Protein AF-A0A533YRY3-F1 (afdb_monomer_lite)

Structure (mmCIF, N/CA/C/O backbone):
data_AF-A0A533YRY3-F1
#
_entry.id   AF-A0A533YRY3-F1
#
loop_
_atom_site.group_PDB
_atom_site.id
_atom_site.type_symbol
_atom_site.label_atom_id
_atom_site.label_alt_id
_atom_site.label_comp_id
_atom_site.label_asym_id
_atom_site.label_entity_id
_atom_site.label_seq_id
_atom_site.pdbx_PDB_ins_code
_atom_site.Cartn_x
_atom_site.Cartn_y
_atom_site.Cartn_z
_atom_site.occupancy
_atom_site.B_iso_or_equiv
_atom_site.auth_seq_id
_atom_site.auth_comp_id
_atom_site.auth_asym_id
_atom_site.auth_atom_id
_atom_site.pdbx_PDB_model_num
ATOM 1 N N . GLY A 1 1 ? -1.139 8.627 8.282 1.00 85.06 1 GLY A N 1
ATOM 2 C CA . GLY A 1 1 ? -2.265 9.580 8.354 1.00 85.06 1 GLY A CA 1
ATOM 3 C C . GLY A 1 1 ? -3.497 8.920 8.933 1.00 85.06 1 GLY A C 1
ATOM 4 O O . GLY A 1 1 ? -3.758 9.095 10.116 1.00 85.06 1 GLY A O 1
ATOM 5 N N . PHE A 1 2 ? -4.194 8.108 8.132 1.00 90.81 2 PHE A N 1
ATOM 6 C CA . PHE A 1 2 ? -5.428 7.427 8.544 1.00 90.81 2 PHE A CA 1
ATOM 7 C C . PHE A 1 2 ? -5.282 6.586 9.818 1.00 90.81 2 PHE A C 1
ATOM 9 O O . PHE A 1 2 ? -6.109 6.715 10.707 1.00 90.81 2 PHE A O 1
ATOM 16 N N . GLY A 1 3 ? -4.196 5.812 9.957 1.00 91.25 3 GLY A N 1
ATOM 17 C CA . GLY A 1 3 ? -3.947 5.011 11.163 1.00 91.25 3 GLY A CA 1
ATOM 18 C C . GLY A 1 3 ? -3.901 5.840 12.450 1.00 91.25 3 GLY A C 1
ATOM 19 O O . GLY A 1 3 ? -4.607 5.525 13.397 1.00 91.25 3 GLY A O 1
ATOM 20 N N . ILE A 1 4 ? -3.157 6.953 12.453 1.00 95.38 4 ILE A N 1
ATOM 21 C CA . ILE A 1 4 ? -3.058 7.851 13.616 1.00 95.38 4 ILE A CA 1
ATOM 22 C C . ILE A 1 4 ? -4.427 8.468 13.925 1.00 95.38 4 ILE A C 1
ATOM 24 O O . ILE A 1 4 ? -4.878 8.410 15.063 1.00 95.38 4 ILE A O 1
ATOM 28 N N . ALA A 1 5 ? -5.119 9.002 12.912 1.00 94.81 5 ALA A N 1
ATOM 29 C CA . ALA A 1 5 ? -6.438 9.608 13.092 1.00 94.81 5 ALA A CA 1
ATOM 30 C C . ALA A 1 5 ? -7.473 8.602 13.629 1.00 94.81 5 ALA A C 1
ATOM 32 O O . ALA A 1 5 ? -8.186 8.900 14.586 1.00 94.81 5 ALA A O 1
ATOM 33 N N . GLY A 1 6 ? -7.509 7.393 13.060 1.00 95.56 6 GLY A N 1
ATOM 34 C CA . GLY A 1 6 ? -8.367 6.303 13.516 1.00 95.56 6 GLY A CA 1
ATOM 35 C C . GLY A 1 6 ? -8.053 5.897 14.951 1.00 95.56 6 GLY A C 1
ATOM 36 O O . GLY A 1 6 ? -8.957 5.846 15.778 1.00 95.56 6 GLY A O 1
ATOM 37 N N . GLN A 1 7 ? -6.776 5.690 15.285 1.00 96.44 7 GLN A N 1
ATOM 38 C CA . GLN A 1 7 ? -6.348 5.357 16.647 1.00 96.44 7 GLN A CA 1
ATOM 39 C C . GLN A 1 7 ? -6.740 6.444 17.655 1.00 96.44 7 GLN A C 1
ATOM 41 O O . GLN A 1 7 ? -7.235 6.117 18.733 1.00 96.44 7 GLN A O 1
ATOM 46 N N . THR A 1 8 ? -6.582 7.727 17.310 1.00 96.81 8 THR A N 1
ATOM 47 C CA . THR A 1 8 ? -6.999 8.841 18.173 1.00 96.81 8 THR A CA 1
ATOM 48 C C . THR A 1 8 ? -8.514 8.864 18.379 1.00 96.81 8 THR A C 1
ATOM 50 O O . THR A 1 8 ? -8.959 8.906 19.524 1.00 96.81 8 THR A O 1
ATOM 53 N N . LEU A 1 9 ? -9.317 8.795 17.311 1.00 95.75 9 LEU A N 1
ATOM 54 C CA . LEU A 1 9 ? -10.784 8.846 17.403 1.00 95.75 9 LEU A CA 1
ATOM 55 C C . LEU A 1 9 ? -11.371 7.631 18.132 1.00 95.75 9 LEU A C 1
ATOM 57 O O . LEU A 1 9 ? -12.265 7.775 18.972 1.00 95.75 9 LEU A O 1
ATOM 61 N N . VAL A 1 10 ? -10.850 6.437 17.840 1.00 97.06 10 VAL A N 1
ATOM 62 C CA . VAL A 1 10 ? -11.225 5.190 18.518 1.00 97.06 10 VAL A CA 1
ATOM 63 C C . VAL A 1 10 ? -10.841 5.269 19.993 1.00 97.06 10 VAL A C 1
ATOM 65 O O . VAL A 1 10 ? -11.695 5.050 20.849 1.00 97.06 10 VAL A O 1
ATOM 68 N N . GLY A 1 11 ? -9.598 5.651 20.305 1.00 96.88 11 GLY A N 1
ATOM 69 C CA . GLY A 1 11 ? -9.107 5.772 21.679 1.00 96.88 11 GLY A CA 1
ATOM 70 C C . GLY A 1 11 ? -9.892 6.792 22.505 1.00 96.88 11 GLY A C 1
ATOM 71 O O . GLY A 1 11 ? -10.296 6.490 23.627 1.00 96.88 11 GLY A O 1
ATOM 72 N N . GLN A 1 12 ? -10.191 7.964 21.936 1.00 97.56 12 GLN A N 1
ATOM 73 C CA . GLN A 1 12 ? -11.032 8.975 22.584 1.00 97.56 12 GLN A CA 1
ATOM 74 C C . GLN A 1 12 ? -12.452 8.460 22.842 1.00 97.56 12 GLN A C 1
ATOM 76 O O . GLN A 1 12 ? -12.983 8.659 23.931 1.00 97.56 12 GLN A O 1
ATOM 81 N N . SER A 1 13 ? -13.059 7.771 21.873 1.00 97.06 13 SER A N 1
ATOM 82 C CA . SER A 1 13 ? -14.423 7.241 22.016 1.00 97.06 13 SER A CA 1
ATOM 83 C C . SER A 1 13 ? -14.499 6.127 23.062 1.00 97.06 13 SER A C 1
ATOM 85 O O . SER A 1 13 ? -15.427 6.102 23.867 1.00 97.06 13 SER A O 1
ATOM 87 N N . ILE A 1 14 ? -13.491 5.248 23.118 1.00 96.88 14 ILE A N 1
ATOM 88 C CA . ILE A 1 14 ? -13.363 4.245 24.187 1.00 96.88 14 ILE A CA 1
ATOM 89 C C . ILE A 1 14 ? -13.209 4.934 25.547 1.00 96.88 14 ILE A C 1
ATOM 91 O O . ILE A 1 14 ? -13.908 4.569 26.488 1.00 96.88 14 ILE A O 1
ATOM 95 N N . GLY A 1 15 ? -12.355 5.960 25.644 1.00 96.94 15 GLY A N 1
ATOM 96 C CA . GLY A 1 15 ? -12.151 6.724 26.879 1.00 96.94 15 GLY A CA 1
ATOM 97 C C . GLY A 1 15 ? -13.415 7.418 27.402 1.00 96.94 15 GLY A C 1
ATOM 98 O O . GLY A 1 15 ? -13.549 7.608 28.607 1.00 96.94 15 GLY A O 1
ATOM 99 N N . ARG A 1 16 ? -14.370 7.744 26.520 1.00 97.50 16 ARG A N 1
ATOM 100 C CA . ARG A 1 16 ? -15.693 8.291 26.877 1.00 97.50 16 ARG A CA 1
ATOM 101 C C . ARG A 1 16 ? -16.755 7.221 27.179 1.00 97.50 16 ARG A C 1
ATOM 103 O O . ARG A 1 16 ? -17.891 7.570 27.479 1.00 97.50 16 ARG A O 1
ATOM 110 N N . GLY A 1 17 ? -16.420 5.931 27.091 1.00 96.62 17 GLY A N 1
ATOM 111 C CA . GLY A 1 17 ? -17.376 4.825 27.251 1.00 96.62 17 GLY A CA 1
ATOM 112 C C . GLY A 1 17 ? -18.281 4.590 26.031 1.00 96.62 17 GLY A C 1
ATOM 113 O O . GLY A 1 17 ? -19.224 3.803 26.091 1.00 96.62 17 GLY A O 1
ATOM 114 N N . GLU A 1 18 ? -17.995 5.230 24.896 1.00 97.50 18 GLU A N 1
ATOM 115 C CA . GLU A 1 18 ? -18.813 5.203 23.679 1.00 97.50 18 GLU A CA 1
ATOM 116 C C . GLU A 1 18 ? -18.374 4.068 22.734 1.00 97.50 18 GLU A C 1
ATOM 118 O O . GLU A 1 18 ? -17.973 4.292 21.589 1.00 97.50 18 GLU A O 1
ATOM 123 N N . ALA A 1 19 ? -18.450 2.815 23.194 1.00 94.75 19 ALA A N 1
ATOM 124 C CA . ALA A 1 19 ? -17.919 1.653 22.461 1.00 94.75 19 ALA A CA 1
ATOM 125 C C . ALA A 1 19 ? -18.489 1.495 21.036 1.00 94.75 19 ALA A C 1
ATOM 127 O O . ALA A 1 19 ? -17.782 1.102 20.107 1.00 94.75 19 ALA A O 1
ATOM 128 N N . ARG A 1 20 ? -19.768 1.839 20.838 1.00 96.38 20 ARG A N 1
ATOM 129 C CA . ARG A 1 20 ? -20.406 1.781 19.516 1.00 96.38 20 ARG A CA 1
ATOM 130 C C . ARG A 1 20 ? -19.832 2.819 18.552 1.00 96.38 20 ARG A C 1
AT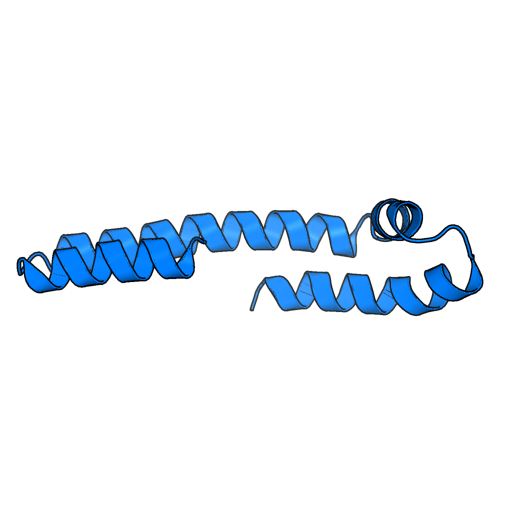OM 132 O O . ARG A 1 20 ? -19.641 2.510 17.381 1.00 96.38 20 ARG A O 1
ATOM 139 N N . LEU A 1 21 ? -19.511 4.013 19.050 1.00 95.75 21 LEU A N 1
ATOM 140 C CA . LEU A 1 21 ? -18.886 5.062 18.250 1.00 95.75 21 LEU A CA 1
ATOM 141 C C . LEU A 1 21 ? -17.438 4.700 17.901 1.00 95.75 21 LEU A C 1
ATOM 143 O O . LEU A 1 21 ? -17.026 4.868 16.756 1.00 95.75 21 LEU A O 1
ATOM 147 N N . ALA A 1 22 ? -16.702 4.121 18.854 1.00 96.50 22 ALA A N 1
ATOM 148 C CA . ALA A 1 22 ? -15.354 3.610 18.619 1.00 96.50 22 ALA A CA 1
ATOM 149 C C . ALA A 1 22 ? -15.325 2.578 17.478 1.00 96.50 22 ALA A C 1
ATOM 151 O O . ALA A 1 22 ? -14.500 2.680 16.572 1.00 96.50 22 ALA A O 1
ATOM 152 N N . HIS A 1 23 ? -16.265 1.628 17.474 1.00 96.44 23 HIS A N 1
ATOM 153 C CA . HIS A 1 23 ? -16.387 0.652 16.390 1.00 96.44 23 HIS A CA 1
ATOM 154 C C . HIS A 1 23 ? -16.663 1.325 15.037 1.00 96.44 23 HIS A C 1
ATOM 156 O O . HIS A 1 23 ? -15.999 1.013 14.049 1.00 96.44 23 HIS A O 1
ATOM 162 N N . SER A 1 24 ? -17.594 2.285 14.993 1.00 96.62 24 SER A N 1
ATOM 163 C CA . SER A 1 24 ? -17.895 3.034 13.768 1.00 96.62 24 SER A CA 1
ATOM 164 C C . SER A 1 24 ? -16.680 3.797 13.240 1.00 96.62 24 SER A C 1
ATOM 166 O O . SER A 1 24 ? -16.402 3.729 12.047 1.00 96.62 24 SER A O 1
ATOM 168 N N . TYR A 1 25 ? -15.911 4.473 14.099 1.00 96.62 25 TYR A N 1
ATOM 169 C CA . TYR A 1 25 ? -14.699 5.174 13.664 1.00 96.62 25 TYR A CA 1
ATOM 170 C C . TYR A 1 25 ? -13.615 4.231 13.152 1.00 96.62 25 TYR A C 1
ATOM 172 O O . TYR A 1 25 ? -12.974 4.542 12.145 1.00 96.62 25 TYR A O 1
ATOM 180 N N . GLY A 1 26 ? -13.430 3.077 13.796 1.00 95.38 26 GLY A N 1
ATOM 181 C CA . GLY A 1 26 ? -12.518 2.048 13.305 1.00 95.38 26 GLY A CA 1
ATOM 182 C C . GLY A 1 26 ? -12.921 1.563 11.912 1.00 95.38 26 GLY A C 1
ATOM 183 O O . GLY A 1 26 ? -12.097 1.556 10.997 1.00 95.38 26 GLY A O 1
ATOM 184 N N . PHE A 1 27 ? -14.203 1.240 11.731 1.00 96.12 27 PHE A N 1
ATOM 185 C CA . PHE A 1 27 ? -14.732 0.738 10.465 1.00 96.12 27 PHE A CA 1
ATOM 186 C C . PHE A 1 27 ? -14.670 1.775 9.337 1.00 96.12 27 PHE A C 1
ATOM 188 O O . PHE A 1 27 ? -14.195 1.473 8.245 1.0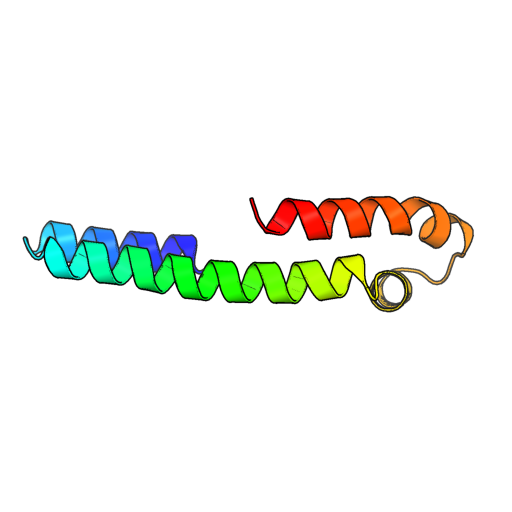0 96.12 27 PHE A O 1
ATOM 195 N N . GLU A 1 28 ? -15.099 3.010 9.594 1.00 95.94 28 GLU A N 1
ATOM 196 C CA . GLU A 1 28 ? -15.070 4.079 8.592 1.00 95.94 28 GLU A CA 1
ATOM 197 C C . GLU A 1 28 ? -13.636 4.439 8.191 1.00 95.94 28 GLU A C 1
ATOM 199 O O . GLU A 1 28 ? -13.350 4.600 7.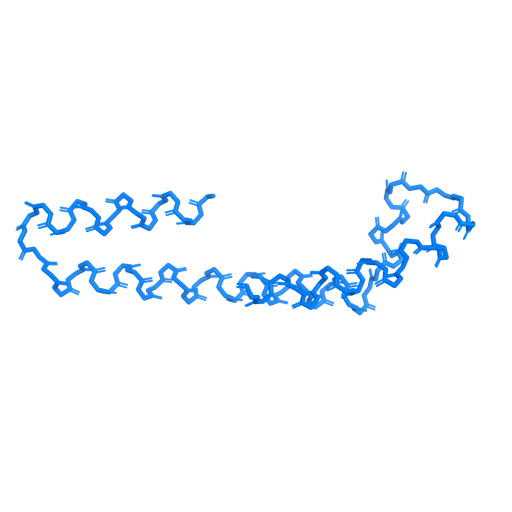003 1.00 95.94 28 GLU A O 1
ATOM 204 N N . THR A 1 29 ? -12.709 4.476 9.154 1.00 95.69 29 THR A N 1
ATOM 205 C CA . THR A 1 29 ? -11.287 4.700 8.854 1.00 95.69 29 THR A CA 1
ATOM 206 C C . THR A 1 29 ? -10.725 3.568 8.000 1.00 95.69 29 THR A C 1
ATOM 208 O O . THR A 1 29 ? -10.044 3.840 7.010 1.00 95.69 29 THR A O 1
ATOM 211 N N . ALA A 1 30 ? -11.024 2.311 8.343 1.00 94.12 30 ALA A N 1
ATOM 212 C CA . ALA A 1 30 ? -10.594 1.155 7.563 1.00 94.12 30 ALA A CA 1
ATOM 213 C C . ALA A 1 30 ? -11.151 1.215 6.135 1.00 94.12 30 ALA A C 1
ATOM 215 O O . ALA A 1 30 ? -10.379 1.138 5.186 1.00 94.12 30 ALA A O 1
ATOM 216 N N . LYS A 1 31 ? -12.455 1.472 5.970 1.00 94.94 31 LYS A N 1
ATOM 217 C CA . LYS A 1 31 ? -13.114 1.589 4.660 1.00 94.94 31 LYS A CA 1
ATOM 218 C C . LYS A 1 31 ? -12.454 2.646 3.773 1.00 94.94 31 LYS A C 1
ATOM 220 O O . LYS A 1 31 ? -12.104 2.356 2.632 1.00 94.94 31 LYS A O 1
ATOM 225 N N . VAL A 1 32 ? -12.265 3.861 4.292 1.00 95.12 32 VAL A N 1
ATOM 226 C CA . VAL A 1 32 ? -11.627 4.953 3.536 1.00 95.12 32 VAL A CA 1
ATOM 227 C C . VAL A 1 32 ? -10.179 4.603 3.190 1.00 95.12 32 VAL A C 1
ATOM 229 O O . VAL A 1 32 ? -9.752 4.826 2.058 1.00 95.12 32 VAL A O 1
ATOM 232 N N . THR A 1 33 ? -9.444 4.006 4.131 1.00 94.94 33 THR A N 1
ATOM 233 C CA . THR A 1 33 ? -8.055 3.580 3.907 1.00 94.94 33 THR A CA 1
ATOM 234 C C . THR A 1 33 ? -7.975 2.521 2.814 1.00 94.94 33 THR A C 1
ATOM 236 O O . THR A 1 33 ? -7.179 2.679 1.898 1.00 94.94 33 THR A O 1
ATOM 239 N N . THR A 1 34 ? -8.826 1.494 2.856 1.00 94.62 34 THR A N 1
ATOM 240 C CA . THR A 1 34 ? -8.872 0.425 1.850 1.00 94.62 34 THR A CA 1
ATOM 241 C C . THR A 1 34 ? -9.212 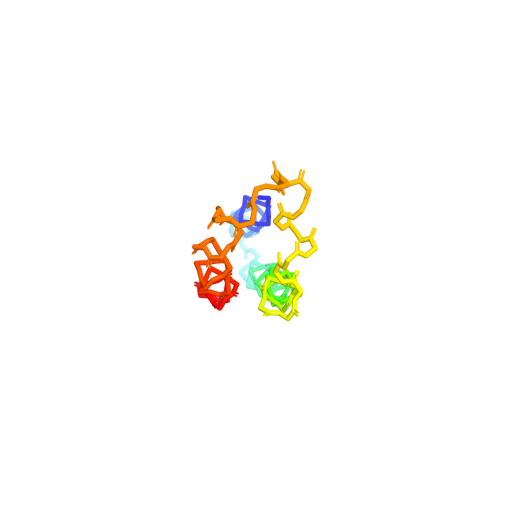0.960 0.462 1.00 94.62 34 THR A C 1
ATOM 243 O O . THR A 1 34 ? -8.559 0.598 -0.510 1.00 94.62 34 THR A O 1
ATOM 246 N N . ILE A 1 35 ? -10.198 1.857 0.345 1.00 95.31 35 ILE A N 1
ATOM 247 C CA . ILE A 1 35 ? -10.532 2.480 -0.947 1.00 95.31 35 ILE A CA 1
ATOM 248 C C . ILE A 1 35 ? -9.323 3.251 -1.491 1.00 95.31 35 ILE A C 1
ATOM 250 O O . ILE A 1 35 ? -8.994 3.142 -2.673 1.00 95.31 35 ILE A O 1
ATOM 254 N N . PHE A 1 36 ? -8.640 4.002 -0.626 1.00 95.00 36 PHE A N 1
ATOM 255 C CA . PHE A 1 36 ? -7.459 4.766 -1.007 1.00 95.00 36 PHE A CA 1
ATOM 256 C C . PHE A 1 36 ? -6.291 3.864 -1.430 1.00 95.00 36 P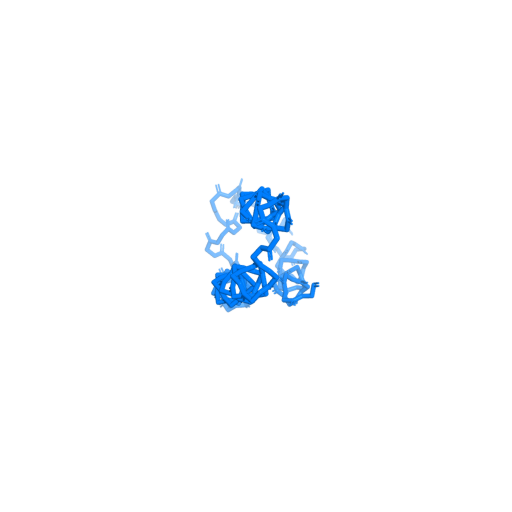HE A C 1
ATOM 258 O O . PHE A 1 36 ? -5.694 4.098 -2.480 1.00 95.00 36 PHE A O 1
ATOM 265 N N . THR A 1 37 ? -5.970 2.817 -0.664 1.00 95.00 37 THR A N 1
ATOM 266 C CA . THR A 1 37 ? -4.858 1.914 -0.994 1.00 95.00 37 THR A CA 1
ATOM 267 C C . THR A 1 37 ? -5.126 1.105 -2.255 1.00 95.00 37 THR A C 1
ATOM 269 O O . THR A 1 37 ? -4.212 0.957 -3.061 1.00 95.00 37 THR A O 1
ATOM 272 N N . ILE A 1 38 ? -6.367 0.668 -2.490 1.00 95.88 38 ILE A N 1
ATOM 273 C CA . ILE A 1 38 ? -6.760 0.027 -3.753 1.00 95.88 38 ILE A CA 1
ATOM 274 C C . ILE A 1 38 ? -6.571 0.992 -4.925 1.00 95.88 38 ILE A C 1
ATOM 276 O O . ILE A 1 38 ? -6.008 0.600 -5.943 1.00 95.88 38 ILE A O 1
ATOM 280 N N . ALA A 1 39 ? -6.994 2.254 -4.797 1.00 96.00 39 ALA A N 1
ATOM 281 C CA . ALA A 1 39 ? -6.840 3.232 -5.872 1.00 96.00 39 ALA A CA 1
ATOM 282 C C . ALA A 1 39 ? -5.363 3.444 -6.252 1.00 96.00 39 ALA A C 1
ATOM 284 O O . ALA A 1 39 ? -5.026 3.424 -7.435 1.00 96.00 39 ALA A O 1
ATOM 285 N N . ILE A 1 40 ? -4.472 3.585 -5.264 1.00 96.00 40 ILE A N 1
ATOM 286 C CA . ILE A 1 40 ? -3.028 3.714 -5.522 1.00 96.00 40 ILE A CA 1
ATOM 287 C C . ILE A 1 40 ? -2.437 2.405 -6.065 1.00 96.00 40 ILE A C 1
ATOM 289 O O . ILE A 1 40 ? -1.686 2.434 -7.040 1.00 96.00 40 ILE A O 1
ATOM 293 N N . GLY A 1 41 ? -2.822 1.259 -5.502 1.00 96.44 41 GLY A N 1
ATOM 294 C CA . GLY A 1 41 ? -2.372 -0.053 -5.963 1.00 96.44 41 GLY A CA 1
ATOM 295 C C . GLY A 1 41 ? -2.724 -0.304 -7.430 1.00 96.44 41 GLY A C 1
ATOM 296 O O . GLY A 1 41 ? -1.876 -0.748 -8.201 1.00 96.44 41 GLY A O 1
ATOM 297 N N . LEU A 1 42 ? -3.934 0.076 -7.857 1.00 96.81 42 LEU A N 1
ATOM 298 C CA . LEU A 1 42 ? -4.350 0.024 -9.261 1.00 96.81 42 LEU A CA 1
ATOM 299 C C . LEU A 1 42 ? -3.454 0.893 -10.153 1.00 96.81 42 LEU A C 1
ATOM 301 O O . LEU A 1 42 ? -3.031 0.436 -11.214 1.00 96.81 42 LEU A O 1
ATOM 305 N N . ILE A 1 43 ? -3.117 2.112 -9.724 1.00 96.44 43 ILE A N 1
ATOM 306 C CA . ILE A 1 43 ? -2.210 2.991 -10.480 1.00 96.44 43 ILE A CA 1
ATOM 307 C C . ILE A 1 43 ? -0.836 2.327 -10.646 1.00 96.44 43 ILE A C 1
ATOM 309 O O . ILE A 1 43 ? -0.302 2.300 -11.754 1.00 96.44 43 ILE A O 1
ATOM 313 N N . PHE A 1 44 ? -0.286 1.740 -9.582 1.00 96.56 44 PHE A N 1
ATOM 314 C CA . PHE A 1 44 ? 1.021 1.073 -9.624 1.00 96.56 44 PHE A CA 1
ATOM 315 C C . PHE A 1 44 ? 1.024 -0.196 -10.483 1.00 96.56 44 PHE A C 1
ATOM 317 O O . PHE A 1 44 ? 2.024 -0.493 -11.133 1.00 96.56 44 PHE A O 1
ATOM 324 N N . VAL A 1 45 ? -0.088 -0.932 -10.526 1.00 96.25 45 VAL A N 1
ATOM 325 C CA . VAL A 1 45 ? -0.207 -2.159 -11.326 1.00 96.25 45 VAL A CA 1
ATOM 326 C C . VAL A 1 45 ? -0.408 -1.853 -12.812 1.00 96.25 45 VAL A C 1
ATOM 328 O O . VAL A 1 45 ? 0.263 -2.457 -13.654 1.00 96.25 45 VAL A O 1
ATOM 331 N N . PHE A 1 46 ? -1.312 -0.925 -13.143 1.00 97.12 46 PHE A N 1
ATOM 332 C CA . PHE A 1 46 ? -1.732 -0.664 -14.526 1.00 97.12 46 PHE A CA 1
ATOM 333 C C . PHE A 1 46 ? -0.912 0.412 -15.237 1.00 97.12 46 PHE A C 1
ATOM 335 O O . PHE A 1 46 ? -0.803 0.370 -16.462 1.00 97.12 46 PHE A O 1
ATOM 342 N N . ILE A 1 47 ? -0.334 1.366 -14.503 1.00 96.44 47 ILE A N 1
ATOM 343 C CA . ILE A 1 47 ? 0.412 2.492 -15.082 1.00 96.44 47 ILE A CA 1
ATOM 344 C C . ILE A 1 47 ? 1.784 2.683 -14.391 1.00 96.44 47 ILE A C 1
ATOM 346 O O . ILE A 1 47 ? 2.134 3.803 -14.012 1.00 96.44 47 ILE A O 1
ATOM 350 N N . PRO A 1 48 ? 2.606 1.622 -14.227 1.00 96.12 48 PRO A N 1
ATOM 351 C CA . PRO A 1 48 ? 3.884 1.722 -13.519 1.00 96.12 48 PRO A CA 1
ATOM 352 C C . PRO A 1 48 ? 4.880 2.653 -14.221 1.00 96.12 48 PRO A C 1
ATOM 354 O O . PRO A 1 48 ? 5.583 3.413 -13.562 1.00 96.12 48 PRO A O 1
ATOM 357 N N . ASP A 1 49 ? 4.927 2.638 -15.555 1.00 95.94 49 ASP A N 1
ATOM 358 C CA . ASP A 1 49 ? 5.926 3.395 -16.320 1.00 95.94 49 ASP A CA 1
ATOM 359 C C . ASP A 1 49 ? 5.760 4.906 -16.176 1.00 95.94 49 ASP A C 1
ATOM 361 O O . ASP A 1 49 ? 6.752 5.614 -16.055 1.00 95.94 49 ASP A O 1
ATOM 365 N N . ALA A 1 50 ? 4.521 5.407 -16.130 1.00 96.00 50 ALA A N 1
ATOM 366 C CA . ALA A 1 50 ? 4.275 6.834 -15.927 1.00 96.00 50 ALA A CA 1
ATOM 367 C C . ALA A 1 50 ? 4.813 7.307 -14.570 1.00 96.00 50 ALA A C 1
ATOM 369 O O . ALA A 1 50 ? 5.343 8.409 -14.473 1.00 96.00 50 ALA A O 1
ATOM 370 N N . ILE A 1 51 ? 4.717 6.462 -13.537 1.00 96.31 51 ILE A N 1
ATOM 371 C CA . ILE A 1 51 ? 5.276 6.748 -12.212 1.00 96.31 51 ILE A CA 1
ATOM 372 C C . ILE A 1 51 ? 6.805 6.678 -12.246 1.00 96.31 51 ILE A C 1
ATOM 374 O O . ILE A 1 51 ? 7.477 7.568 -11.727 1.00 96.31 51 ILE A O 1
ATOM 378 N N . LEU A 1 52 ? 7.370 5.652 -12.886 1.00 97.00 52 LEU A N 1
ATOM 379 C CA . LEU A 1 52 ? 8.822 5.476 -12.978 1.00 97.00 52 LEU A CA 1
ATOM 380 C C . LEU A 1 52 ? 9.498 6.596 -13.777 1.00 97.00 52 LEU A C 1
ATOM 382 O O . LEU A 1 52 ? 10.579 7.037 -13.390 1.00 97.00 52 LEU A O 1
ATOM 386 N N . LEU A 1 53 ? 8.838 7.115 -14.814 1.00 96.81 53 LEU A N 1
ATOM 387 C CA . LEU A 1 53 ? 9.324 8.236 -15.623 1.00 96.81 53 LEU A CA 1
ATOM 388 C C . LEU A 1 53 ? 9.417 9.560 -14.850 1.00 96.81 53 LEU A C 1
ATOM 390 O O . LEU A 1 53 ? 10.190 10.431 -15.240 1.00 96.81 53 LEU A O 1
ATOM 394 N N . ILE A 1 54 ? 8.680 9.714 -13.742 1.00 96.25 54 ILE A N 1
ATOM 395 C CA . ILE A 1 54 ? 8.818 10.875 -12.843 1.00 96.25 54 ILE A CA 1
ATOM 396 C C . ILE A 1 54 ? 10.134 10.796 -12.051 1.00 96.25 54 ILE A C 1
ATOM 398 O O . ILE A 1 54 ? 10.681 11.823 -11.655 1.00 96.25 54 ILE A O 1
ATOM 402 N N . ILE A 1 55 ? 10.649 9.585 -11.817 1.00 94.88 55 ILE A N 1
ATOM 403 C CA . ILE A 1 55 ? 11.844 9.340 -10.998 1.00 94.88 55 ILE A CA 1
ATOM 404 C C . ILE A 1 55 ? 13.101 9.229 -11.866 1.00 94.88 55 ILE A C 1
ATOM 406 O O . ILE A 1 55 ? 14.165 9.709 -11.475 1.00 94.88 55 ILE A O 1
ATOM 410 N N . THR A 1 56 ? 13.011 8.573 -13.024 1.00 94.88 56 THR A N 1
ATOM 411 C CA . THR A 1 56 ? 14.169 8.300 -13.881 1.00 94.88 56 THR A CA 1
ATOM 412 C C . THR A 1 56 ? 13.792 8.191 -15.354 1.00 94.88 56 THR A C 1
ATOM 414 O O . THR A 1 56 ? 12.709 7.733 -15.701 1.00 94.88 56 THR A O 1
ATOM 417 N N . THR A 1 57 ? 14.726 8.561 -16.229 1.00 95.25 57 THR A N 1
ATOM 418 C CA . THR A 1 57 ? 14.617 8.393 -17.691 1.00 95.25 57 THR A CA 1
ATOM 419 C C . THR A 1 57 ? 15.504 7.251 -18.212 1.00 95.25 57 THR A C 1
ATOM 421 O O . THR A 1 57 ? 15.649 7.082 -19.416 1.00 95.25 57 THR A O 1
ATOM 424 N N . ASN A 1 58 ? 16.145 6.471 -17.330 1.00 97.12 58 ASN A N 1
ATOM 425 C CA . ASN A 1 58 ? 16.984 5.342 -17.742 1.00 97.12 58 ASN A CA 1
ATOM 426 C C . ASN A 1 58 ? 16.140 4.070 -17.950 1.00 97.12 58 ASN A C 1
ATOM 428 O O . ASN A 1 58 ? 15.627 3.487 -16.992 1.00 97.12 58 ASN A O 1
ATOM 432 N N . ASP A 1 59 ? 16.074 3.600 -19.195 1.00 95.44 59 ASP A N 1
ATOM 433 C CA . ASP A 1 59 ? 15.289 2.428 -19.604 1.00 95.44 59 ASP A CA 1
ATOM 434 C C . ASP A 1 59 ? 15.687 1.118 -18.910 1.00 95.44 59 ASP A C 1
ATOM 436 O O . ASP A 1 59 ? 14.850 0.233 -18.714 1.00 95.44 59 ASP A O 1
ATOM 440 N N . GLU A 1 60 ? 16.960 0.945 -18.551 1.00 96.69 60 GLU A N 1
ATOM 441 C CA . GLU A 1 60 ? 17.424 -0.238 -17.822 1.00 96.69 60 GLU A CA 1
ATOM 442 C C . GLU A 1 60 ? 16.858 -0.253 -16.400 1.00 96.69 60 GLU A C 1
ATOM 444 O O . GLU A 1 60 ? 16.319 -1.269 -15.955 1.00 96.69 60 GLU A O 1
ATOM 449 N N . VAL A 1 61 ? 16.870 0.904 -15.732 1.00 96.81 61 VAL A N 1
ATOM 450 C CA . VAL A 1 61 ? 16.290 1.067 -14.393 1.00 96.81 61 VAL A CA 1
ATOM 451 C C . VAL A 1 61 ? 14.775 0.856 -14.430 1.00 96.81 61 VAL A C 1
ATOM 453 O O . VAL A 1 61 ? 14.243 0.132 -13.588 1.00 96.81 61 VAL A O 1
ATOM 456 N N . ILE A 1 62 ? 14.080 1.419 -15.427 1.00 97.19 62 ILE A N 1
ATOM 457 C CA . ILE A 1 62 ? 12.624 1.256 -15.590 1.00 97.19 62 ILE A CA 1
ATOM 458 C C . ILE A 1 62 ? 12.260 -0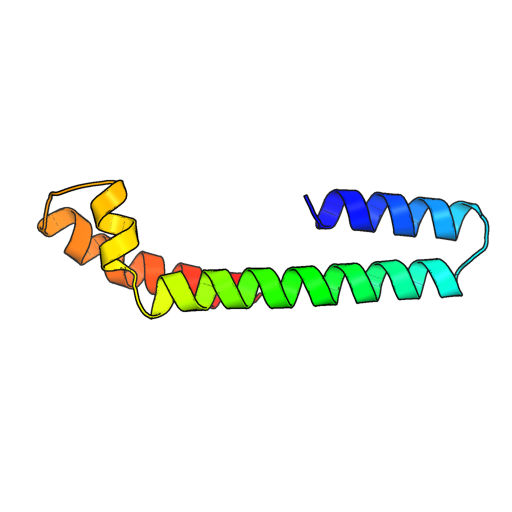.221 -15.784 1.00 97.19 62 ILE A C 1
ATOM 460 O O . ILE A 1 62 ? 11.329 -0.711 -15.142 1.00 97.19 62 ILE A O 1
ATOM 464 N N . ARG A 1 63 ? 13.013 -0.959 -16.611 1.00 96.81 63 ARG A N 1
ATOM 465 C CA . ARG A 1 63 ? 12.776 -2.395 -16.849 1.00 96.81 63 ARG A CA 1
ATOM 466 C C . ARG A 1 63 ? 12.827 -3.222 -15.572 1.00 96.81 63 ARG A C 1
ATOM 468 O O . ARG A 1 63 ? 11.992 -4.105 -15.392 1.00 96.81 63 ARG A O 1
ATOM 475 N N . VAL A 1 64 ? 13.805 -2.946 -14.712 1.00 97.44 64 VAL A N 1
ATOM 476 C CA . VAL A 1 64 ? 13.980 -3.669 -13.447 1.00 97.44 64 VAL A CA 1
ATOM 477 C C . VAL A 1 64 ? 12.929 -3.233 -12.423 1.00 97.44 64 VAL A C 1
ATOM 479 O O . VAL A 1 64 ? 12.348 -4.076 -11.744 1.00 97.44 64 VAL A O 1
ATOM 482 N N . ALA A 1 65 ? 12.639 -1.933 -12.334 1.00 97.06 65 ALA A N 1
ATOM 483 C CA . ALA A 1 65 ? 11.721 -1.372 -11.344 1.00 97.06 65 ALA A CA 1
ATOM 484 C C . ALA A 1 65 ? 10.237 -1.645 -11.639 1.00 97.06 65 ALA A C 1
ATOM 486 O O . ALA A 1 65 ? 9.441 -1.722 -10.704 1.00 97.06 65 ALA A O 1
ATOM 487 N N . ARG A 1 66 ? 9.846 -1.821 -12.908 1.00 97.31 66 ARG A N 1
ATOM 488 C CA . ARG A 1 66 ? 8.451 -2.080 -13.307 1.00 97.31 66 ARG A CA 1
ATOM 489 C C . ARG A 1 66 ? 7.801 -3.243 -12.541 1.00 97.31 66 ARG A C 1
ATOM 491 O O . ARG A 1 66 ? 6.791 -2.994 -11.885 1.00 97.31 66 ARG A O 1
ATOM 498 N N . PRO A 1 67 ? 8.330 -4.482 -12.572 1.00 97.19 67 PRO A N 1
ATOM 499 C CA . PRO A 1 67 ? 7.705 -5.594 -11.855 1.00 97.19 67 PRO A CA 1
ATOM 500 C C . PRO A 1 67 ? 7.709 -5.381 -10.336 1.00 97.19 67 PRO A C 1
ATOM 502 O O . PRO A 1 67 ? 6.746 -5.746 -9.668 1.00 97.19 67 PRO A O 1
ATOM 505 N N . LEU A 1 68 ? 8.747 -4.738 -9.787 1.00 96.81 68 LEU A N 1
ATOM 506 C CA . LEU A 1 68 ? 8.821 -4.391 -8.363 1.00 96.81 68 LEU A CA 1
ATOM 507 C C . LEU A 1 68 ? 7.687 -3.439 -7.959 1.00 96.81 68 LEU A C 1
ATOM 509 O O . LEU A 1 68 ? 7.039 -3.658 -6.936 1.00 96.81 68 LEU A O 1
ATOM 513 N N . LEU A 1 69 ? 7.409 -2.421 -8.778 1.00 96.94 69 LEU A N 1
ATOM 514 C CA . LEU A 1 69 ? 6.331 -1.464 -8.529 1.00 96.94 69 LEU A CA 1
ATOM 515 C C . LEU A 1 69 ? 4.949 -2.123 -8.632 1.00 96.94 69 LEU A C 1
ATOM 517 O O . LEU A 1 69 ? 4.085 -1.864 -7.797 1.00 96.94 69 LEU A O 1
ATOM 521 N N . GLN A 1 70 ? 4.752 -3.022 -9.597 1.00 96.94 70 GLN A N 1
ATOM 522 C CA . GLN A 1 70 ? 3.499 -3.772 -9.727 1.00 96.94 70 GLN A CA 1
ATOM 523 C C . GLN A 1 70 ? 3.257 -4.692 -8.520 1.00 96.94 70 GLN A C 1
ATOM 525 O O . GLN A 1 70 ? 2.146 -4.734 -7.992 1.00 96.94 70 GLN A O 1
ATOM 530 N N . ILE A 1 71 ? 4.298 -5.379 -8.034 1.00 96.56 71 ILE A N 1
ATOM 531 C CA . ILE A 1 71 ? 4.225 -6.198 -6.812 1.00 96.56 71 ILE A CA 1
ATOM 532 C C . ILE A 1 71 ? 3.899 -5.322 -5.598 1.00 96.56 71 ILE A C 1
ATOM 534 O O . ILE A 1 71 ? 3.024 -5.676 -4.808 1.00 96.56 71 ILE A O 1
ATOM 538 N N . ALA A 1 72 ? 4.547 -4.161 -5.469 1.00 95.62 72 ALA A N 1
ATOM 539 C CA . ALA A 1 72 ? 4.256 -3.210 -4.399 1.00 95.62 72 ALA A CA 1
ATOM 540 C C . ALA A 1 72 ? 2.800 -2.710 -4.448 1.00 95.62 72 ALA A C 1
ATOM 542 O O . ALA A 1 72 ? 2.159 -2.593 -3.404 1.00 95.62 72 ALA A O 1
ATOM 543 N N . GLY A 1 73 ? 2.256 -2.478 -5.647 1.00 95.38 73 GLY A N 1
ATOM 544 C CA . GLY A 1 73 ? 0.855 -2.097 -5.838 1.00 95.38 73 GLY A CA 1
ATOM 545 C C . GLY A 1 73 ? -0.135 -3.157 -5.349 1.00 95.38 73 GLY A C 1
ATOM 546 O O . GLY A 1 73 ? -1.125 -2.819 -4.706 1.00 95.38 73 GLY A O 1
ATOM 547 N N . ILE A 1 74 ? 0.152 -4.442 -5.581 1.00 94.44 74 ILE A N 1
ATOM 548 C CA . ILE A 1 74 ? -0.651 -5.554 -5.040 1.00 94.44 74 ILE A CA 1
ATOM 549 C C . ILE A 1 74 ? -0.498 -5.636 -3.514 1.00 94.44 74 ILE A C 1
ATOM 551 O O . ILE A 1 74 ? -1.479 -5.838 -2.800 1.00 94.44 74 ILE A O 1
ATOM 555 N N . ALA A 1 75 ? 0.723 -5.448 -3.009 1.00 93.31 75 ALA A N 1
ATOM 556 C CA . ALA A 1 75 ? 1.021 -5.523 -1.583 1.00 93.31 75 ALA A CA 1
ATOM 557 C C . ALA A 1 75 ? 0.333 -4.421 -0.758 1.00 93.31 75 ALA A C 1
ATOM 559 O O . ALA A 1 75 ? 0.008 -4.669 0.393 1.00 93.31 75 ALA A O 1
ATOM 560 N N . GLN A 1 76 ? 0.051 -3.243 -1.330 1.00 87.75 76 GLN A N 1
ATOM 561 C CA . GLN A 1 76 ? -0.625 -2.139 -0.625 1.00 87.75 76 GLN A CA 1
ATOM 562 C C . GLN A 1 76 ? -2.033 -2.458 -0.103 1.00 87.75 76 GLN A C 1
ATOM 564 O O . GLN A 1 76 ? -2.562 -1.709 0.721 1.00 87.75 76 GLN A O 1
ATOM 569 N N . VAL A 1 77 ? -2.675 -3.501 -0.626 1.00 80.06 77 VAL A N 1
ATOM 570 C CA . VAL A 1 77 ? -4.030 -3.892 -0.220 1.00 80.06 77 VAL A CA 1
ATOM 571 C C . VAL A 1 77 ? -4.023 -4.680 1.103 1.00 80.06 77 VAL A C 1
ATOM 573 O O . VAL A 1 77 ? -5.071 -4.780 1.742 1.00 80.06 77 VAL A O 1
ATOM 576 N N . PHE A 1 78 ? -2.860 -5.186 1.529 1.00 70.56 78 PHE A N 1
ATOM 577 C CA . PHE A 1 78 ? -2.655 -5.981 2.745 1.00 70.56 78 PHE A CA 1
ATOM 578 C C . PHE A 1 78 ? -1.962 -5.169 3.847 1.00 70.56 78 PHE A C 1
ATOM 580 O O . PHE A 1 78 ? -2.292 -5.416 5.029 1.00 70.56 78 PHE A O 1
#

Secondary structure (DSSP, 8-state):
-HHHHHHHHHHHHHHTT-HHHHHHHHHHHHHHHHHHHHHHHHHHHH-HHHHHHHH---HHHHHHHHHHHHHHHHHTT-

Sequence (78 aa):
GFGIAGQTLVGQSIGRGEARLAHSYGFETAKVTTIFTIAIGLIFVFIPDAILLIITTNDEVIRVARPLLQIAGIAQVF

pLDDT: mean 95.23, std 3.85, range [70.56, 97.56]

Foldseek 3Di:
DLVVVLCVQLVVCVVVVNNVSSVVSNVVSLVVQLVVLLVVLCCQQPPVQVVVVVVDPDPVCSVVCNVVSNVVSVVSND

Radius of gyration: 17.92 Å; chains: 1; bounding box: 38×17×47 Å